Protein AF-A0A815RPQ2-F1 (afdb_monomer_lite)

Foldseek 3Di:
DDDPDDPPDDDDDDDVCPVVDPDDDDDLVPDDALPPQAQAEEEQEEQAQSSLVCLLRVLVGHVAYEYEYAFAAQEAELQDPPRDGPCVVCVDPVNVVCCVPPVPVSLVVVVVVSCVVDNCVVLVRDGPDTRPVDDYHYDDCSVVSSVVRSYHYDHPDD

Radius of gyration: 17.59 Å; chains: 1; bounding box: 47×34×42 Å

InterPro domains:
  IPR020946 Flavin monooxygenase-like [PF00743] (1-155)
  IPR036188 FAD/NAD(P)-binding domain superfamily [G3DSA:3.50.50.60] (1-127)
  IPR036188 FAD/NAD(P)-binding domain superfamily [SSF51905] (10-78)
  IPR050346 Flavin-containing monooxygenases-like [PTHR23023] (1-154)

Organism: NCBI:txid392033

Structure (mmCIF, N/CA/C/O backbone):
data_AF-A0A815RPQ2-F1
#
_entry.id   AF-A0A815RPQ2-F1
#
loop_
_atom_site.group_PDB
_atom_site.id
_atom_site.type_symbol
_atom_site.label_atom_id
_atom_site.label_alt_id
_atom_site.label_comp_id
_atom_site.label_asym_id
_atom_site.label_entity_id
_atom_site.label_seq_id
_atom_site.pdbx_PDB_ins_code
_atom_site.Cartn_x
_atom_site.Cartn_y
_atom_site.Cartn_z
_atom_site.occupancy
_atom_site.B_iso_or_equiv
_atom_site.auth_seq_id
_atom_site.auth_comp_id
_atom_site.auth_asym_id
_atom_site.auth_atom_id
_atom_site.pdbx_PDB_model_num
ATOM 1 N N . MET A 1 1 ? 30.583 -2.445 13.757 1.00 75.44 1 MET A N 1
ATOM 2 C CA . MET A 1 1 ? 29.544 -2.477 12.698 1.00 75.44 1 MET A CA 1
ATOM 3 C C . MET A 1 1 ? 28.183 -2.281 13.359 1.00 75.44 1 MET A C 1
ATOM 5 O O . MET A 1 1 ? 28.018 -2.776 14.465 1.00 75.44 1 MET A O 1
ATOM 9 N N . LEU A 1 2 ? 27.245 -1.556 12.736 1.00 89.12 2 LEU A N 1
ATOM 10 C CA . LEU A 1 2 ? 25.899 -1.303 13.277 1.00 89.12 2 LEU A CA 1
ATOM 11 C C . LEU A 1 2 ? 24.848 -1.966 12.369 1.00 89.12 2 LEU A C 1
ATOM 13 O O . LEU A 1 2 ? 24.862 -1.729 11.164 1.00 89.12 2 LEU A O 1
ATOM 17 N N . ALA A 1 3 ? 23.962 -2.791 12.934 1.00 94.88 3 ALA A N 1
ATOM 18 C CA . ALA A 1 3 ? 22.971 -3.588 12.196 1.00 94.88 3 ALA A CA 1
ATOM 19 C C . ALA A 1 3 ? 21.600 -3.624 12.910 1.00 94.88 3 ALA A C 1
ATOM 21 O O . ALA A 1 3 ? 20.966 -4.666 13.025 1.00 94.88 3 ALA A O 1
ATOM 22 N N . THR A 1 4 ? 21.146 -2.484 13.434 1.00 96.25 4 THR A N 1
ATOM 23 C CA . THR A 1 4 ? 19.958 -2.380 14.308 1.00 96.25 4 THR A CA 1
ATOM 24 C C . THR A 1 4 ? 18.614 -2.301 13.571 1.00 96.25 4 THR A C 1
ATOM 26 O O . THR A 1 4 ? 17.564 -2.374 14.207 1.00 96.25 4 THR A O 1
ATOM 29 N N . GLY A 1 5 ? 18.620 -2.161 12.240 1.00 94.50 5 GLY A N 1
ATOM 30 C CA . GLY A 1 5 ? 17.409 -1.977 11.432 1.00 94.50 5 GLY A CA 1
ATOM 31 C C . GLY A 1 5 ? 16.761 -0.590 11.594 1.00 94.50 5 GLY A C 1
ATOM 32 O O . GLY A 1 5 ? 17.049 0.150 12.530 1.00 94.50 5 GLY A O 1
ATOM 33 N N . HIS A 1 6 ? 15.882 -0.213 10.658 1.00 93.81 6 HIS A N 1
ATOM 34 C CA . HIS A 1 6 ? 15.266 1.128 10.606 1.00 93.81 6 HIS A CA 1
ATOM 35 C C . HIS A 1 6 ? 13.723 1.118 10.634 1.00 93.81 6 HIS A C 1
ATOM 37 O O . HIS A 1 6 ? 13.090 2.164 10.504 1.00 93.81 6 HIS A O 1
ATOM 43 N N . HIS A 1 7 ? 13.109 -0.053 10.836 1.00 93.12 7 HIS A N 1
ATOM 44 C CA . HIS A 1 7 ? 11.651 -0.239 10.923 1.00 93.12 7 HIS A CA 1
ATOM 45 C C . HIS A 1 7 ? 11.169 -0.664 12.322 1.00 93.12 7 HIS A C 1
ATOM 47 O O . HIS A 1 7 ? 10.022 -1.072 12.481 1.00 93.12 7 HIS A O 1
ATOM 53 N N . ALA A 1 8 ? 12.035 -0.578 13.338 1.00 91.25 8 ALA A N 1
ATOM 54 C CA . ALA A 1 8 ? 11.718 -1.006 14.701 1.00 91.25 8 ALA A CA 1
ATOM 55 C C . ALA A 1 8 ? 10.788 -0.032 15.445 1.00 91.25 8 ALA A C 1
ATOM 57 O O . ALA A 1 8 ? 9.917 -0.467 16.194 1.00 91.25 8 ALA A O 1
ATOM 58 N N . TYR A 1 9 ? 10.953 1.277 15.234 1.00 93.62 9 TYR A N 1
ATOM 59 C CA . TYR A 1 9 ? 10.209 2.302 15.967 1.00 93.62 9 TYR A CA 1
ATOM 60 C C . TYR A 1 9 ? 9.044 2.845 15.125 1.00 93.62 9 TYR A C 1
ATOM 62 O O . TYR A 1 9 ? 9.281 3.394 14.043 1.00 93.62 9 TYR A O 1
ATOM 70 N N . PRO A 1 10 ? 7.786 2.711 15.586 1.00 94.69 10 PRO A N 1
ATOM 71 C CA . PRO A 1 10 ? 6.626 3.183 14.844 1.00 94.69 10 PRO A CA 1
ATOM 72 C C . PRO A 1 10 ? 6.575 4.713 14.813 1.00 94.69 10 PRO A C 1
ATOM 74 O O . PRO A 1 10 ? 6.857 5.386 15.804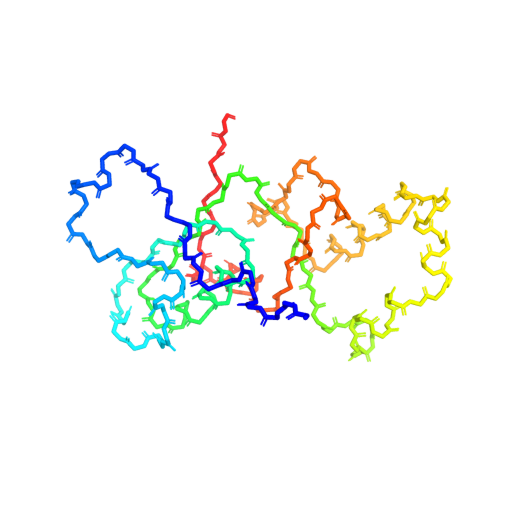 1.00 94.69 10 PRO A O 1
ATOM 77 N N . ARG A 1 11 ? 6.147 5.273 13.677 1.00 93.38 11 ARG A N 1
ATOM 78 C CA . ARG A 1 11 ? 5.930 6.716 13.529 1.00 93.38 11 ARG A CA 1
ATOM 79 C C . ARG A 1 11 ? 4.437 7.009 13.559 1.00 93.38 11 ARG A C 1
ATOM 81 O O . ARG A 1 11 ? 3.753 6.878 12.548 1.00 93.38 11 ARG A O 1
ATOM 88 N N . LEU A 1 12 ? 3.949 7.440 14.716 1.00 92.25 12 LEU A N 1
ATOM 89 C CA . LEU A 1 12 ? 2.543 7.779 14.911 1.00 92.25 12 LEU A CA 1
ATOM 90 C C . LEU A 1 12 ? 2.263 9.232 14.487 1.00 92.25 12 LEU A C 1
ATOM 92 O O . LEU A 1 12 ? 2.874 10.152 15.033 1.00 92.25 12 LEU A O 1
ATOM 96 N N . PRO A 1 13 ? 1.364 9.472 13.516 1.00 89.12 13 PRO A N 1
ATOM 97 C CA . PRO A 1 13 ? 0.900 10.818 13.198 1.00 89.12 13 PRO A CA 1
ATOM 98 C C . PRO A 1 13 ? -0.104 11.325 14.244 1.00 89.12 13 PRO A C 1
ATOM 100 O O . PRO A 1 13 ? -0.862 10.550 14.826 1.00 89.12 13 PRO A O 1
ATOM 103 N N . THR A 1 14 ? -0.158 12.642 14.431 1.00 89.88 14 THR A N 1
ATOM 104 C CA . THR A 1 14 ? -1.209 13.309 15.205 1.00 89.88 14 THR A CA 1
ATOM 105 C C . THR A 1 14 ? -2.283 13.851 14.262 1.00 89.88 14 THR A C 1
ATOM 107 O O . THR A 1 14 ? -1.978 14.450 13.230 1.00 89.88 14 THR A O 1
ATOM 110 N N . PHE A 1 15 ? -3.554 13.641 14.613 1.00 90.19 15 PHE A N 1
ATOM 111 C CA . PHE A 1 15 ? -4.697 14.212 13.896 1.00 90.19 15 PHE A CA 1
ATOM 112 C C . PHE A 1 15 ? -5.578 14.998 14.869 1.00 90.19 15 PHE A C 1
ATOM 114 O O . PHE A 1 15 ? -5.800 14.524 15.988 1.00 90.19 15 PHE A O 1
ATOM 121 N N . PRO A 1 16 ? -6.114 16.163 14.467 1.00 94.06 16 PRO A N 1
ATOM 122 C CA . PRO A 1 16 ? -7.104 16.872 15.270 1.00 94.06 16 PRO A CA 1
ATOM 123 C C . PRO A 1 16 ? -8.298 15.963 15.602 1.00 94.06 16 PRO A C 1
ATOM 125 O O . PRO A 1 16 ? -8.899 15.378 14.703 1.00 94.06 16 PRO A O 1
ATOM 128 N N . GLY A 1 17 ? -8.630 15.830 16.889 1.00 93.69 17 GLY A N 1
ATOM 129 C CA . GLY A 1 17 ? -9.748 15.007 17.362 1.00 93.69 17 GLY A CA 1
ATOM 130 C C . GLY A 1 17 ? -9.468 13.502 17.474 1.00 93.69 17 GLY A C 1
ATOM 131 O O . GLY A 1 17 ? -10.384 12.750 17.808 1.00 93.69 17 GLY A O 1
ATOM 132 N N . LEU A 1 18 ? -8.234 13.038 17.232 1.00 92.56 18 LEU A N 1
ATOM 133 C CA . LEU A 1 18 ? -7.858 11.622 17.397 1.00 92.56 18 LEU A CA 1
ATOM 134 C C . LEU A 1 18 ? -7.997 11.130 18.850 1.00 92.56 18 LEU A C 1
ATOM 136 O O . LEU A 1 18 ? -8.246 9.949 19.101 1.00 92.56 18 LEU A O 1
ATOM 140 N N . ASP A 1 19 ? -7.840 12.038 19.808 1.00 92.81 19 ASP A N 1
ATOM 141 C CA . ASP A 1 19 ? -8.079 11.838 21.237 1.00 92.81 19 ASP A CA 1
ATOM 142 C C . ASP A 1 19 ? -9.551 11.512 21.534 1.00 92.81 19 ASP A C 1
ATOM 144 O O . ASP A 1 19 ? -9.836 10.650 22.361 1.00 92.81 19 ASP A O 1
ATOM 148 N N . LYS A 1 20 ? -10.482 12.121 20.789 1.00 96.25 20 LYS A N 1
ATOM 149 C CA . LYS A 1 20 ? -11.933 11.923 20.936 1.00 96.25 20 LYS A CA 1
ATOM 150 C C . LYS A 1 20 ? -12.443 10.655 20.252 1.00 96.25 20 LYS A C 1
ATOM 152 O O . LYS A 1 20 ? -13.586 10.251 20.478 1.00 96.25 20 LYS A O 1
ATOM 157 N N . PHE A 1 21 ? -11.632 10.031 19.395 1.00 96.00 21 PHE A N 1
ATOM 158 C CA . PHE A 1 21 ? -12.001 8.790 18.725 1.00 96.00 21 PHE A CA 1
ATOM 159 C C . PHE A 1 21 ? -12.077 7.642 19.736 1.00 96.00 21 PHE A C 1
ATOM 161 O O . PHE A 1 21 ? -11.071 7.271 20.343 1.00 96.00 21 PHE A O 1
ATOM 168 N N . LYS A 1 22 ? -13.285 7.085 19.890 1.00 96.62 22 LYS A N 1
ATOM 169 C CA . LYS A 1 22 ? -13.603 6.007 20.841 1.00 96.62 22 LYS A CA 1
ATOM 170 C C . LYS A 1 22 ? -13.291 4.601 20.320 1.00 96.62 22 LYS A C 1
ATOM 172 O O . LYS A 1 22 ? -13.379 3.648 21.083 1.00 96.62 22 LYS A O 1
ATOM 177 N N . GLY A 1 23 ? -12.997 4.461 19.027 1.00 95.38 23 GLY A N 1
ATOM 178 C CA . GLY A 1 23 ? -12.622 3.178 18.442 1.00 95.38 23 GLY A CA 1
ATOM 179 C C . GLY A 1 23 ? -11.171 2.804 18.743 1.00 95.38 23 GLY A C 1
ATOM 180 O O . GLY A 1 23 ? -10.377 3.610 19.234 1.00 95.38 23 GLY A O 1
ATOM 181 N N . GLU A 1 24 ? -10.826 1.569 18.404 1.00 95.00 24 GLU A N 1
ATOM 182 C CA . GLU A 1 24 ? -9.474 1.044 18.551 1.00 95.00 24 GLU A CA 1
ATOM 183 C C . GLU A 1 24 ? -8.492 1.738 17.593 1.00 95.00 24 GLU A C 1
ATOM 185 O O . GLU A 1 24 ? -8.819 2.030 16.440 1.00 95.00 24 GLU A O 1
ATOM 190 N N . LYS A 1 25 ? -7.282 2.025 18.083 1.00 95.00 25 LYS A N 1
ATOM 191 C CA . LYS A 1 25 ? -6.219 2.721 17.347 1.00 95.00 25 LYS A CA 1
ATOM 192 C C . LYS A 1 25 ? -4.955 1.877 17.393 1.00 95.00 25 LYS A C 1
ATOM 194 O O . LYS A 1 25 ? -4.458 1.587 18.477 1.00 95.00 25 LYS A O 1
ATOM 199 N N . LEU A 1 26 ? -4.426 1.525 16.226 1.00 95.38 26 LEU A N 1
ATOM 200 C CA . LEU A 1 26 ? -3.257 0.659 16.088 1.00 95.38 26 LEU A CA 1
ATOM 201 C C . LEU A 1 26 ? -2.326 1.205 15.002 1.00 95.38 26 LEU A C 1
ATOM 203 O O . LEU A 1 26 ? -2.783 1.675 13.959 1.00 95.38 26 LEU A O 1
ATOM 207 N N . HIS A 1 27 ? -1.016 1.116 15.224 1.00 96.69 27 HIS A N 1
ATOM 208 C CA . HIS A 1 27 ? -0.033 1.239 14.148 1.00 96.69 27 HIS A CA 1
ATOM 209 C C . HIS A 1 27 ? 0.097 -0.097 13.403 1.00 96.69 27 HIS A C 1
ATOM 211 O O . HIS A 1 27 ? -0.070 -1.156 14.005 1.00 96.69 27 HIS A O 1
ATOM 217 N N . SER A 1 28 ? 0.503 -0.076 12.129 1.00 96.75 28 SER A N 1
ATOM 218 C CA . SER A 1 28 ? 0.743 -1.302 11.342 1.00 96.75 28 SER A CA 1
ATOM 219 C C . SER A 1 28 ? 1.726 -2.272 12.010 1.00 96.75 28 SER A C 1
ATOM 221 O O . SER A 1 28 ? 1.606 -3.478 11.871 1.00 96.75 28 SER A O 1
ATOM 223 N N . TRP A 1 29 ? 2.672 -1.751 12.793 1.00 95.25 29 TRP A N 1
ATOM 224 C CA . TRP A 1 29 ? 3.616 -2.546 13.593 1.00 95.25 29 TRP A CA 1
ATOM 225 C C . TRP A 1 29 ? 2.927 -3.459 14.631 1.00 95.25 29 TRP A C 1
ATOM 227 O O . TRP A 1 29 ? 3.431 -4.544 14.935 1.00 95.25 29 TRP A O 1
ATOM 237 N N . GLN A 1 30 ? 1.773 -3.033 15.154 1.00 96.31 30 GLN A N 1
ATOM 238 C CA . GLN A 1 30 ? 0.972 -3.782 16.129 1.00 96.31 30 GLN A CA 1
ATOM 239 C C . GLN A 1 30 ? 0.024 -4.783 15.463 1.00 96.31 30 GLN A C 1
ATOM 241 O O . GLN A 1 30 ? -0.400 -5.730 16.115 1.00 96.31 30 GLN A O 1
ATOM 246 N N . TYR A 1 31 ? -0.294 -4.598 14.180 1.00 97.00 31 TYR A N 1
ATOM 247 C CA . TYR A 1 31 ? -1.113 -5.537 13.425 1.00 97.00 31 TYR A CA 1
ATOM 248 C C . TYR A 1 31 ? -0.374 -6.871 13.254 1.00 97.00 31 TYR A C 1
ATOM 250 O O . TYR A 1 31 ? 0.819 -6.893 12.936 1.00 97.00 31 TYR A O 1
ATOM 258 N N . LYS A 1 32 ? -1.075 -7.984 13.498 1.00 96.38 32 LYS A N 1
ATOM 259 C CA . LYS A 1 32 ? -0.521 -9.348 13.405 1.00 96.38 32 LYS A CA 1
ATOM 260 C C . LYS A 1 32 ? -1.396 -10.295 12.603 1.00 96.38 32 LYS A C 1
ATOM 262 O O . LYS A 1 32 ? -0.869 -11.170 11.931 1.00 96.38 32 LYS A O 1
ATOM 267 N N . THR A 1 33 ? -2.709 -10.151 12.718 1.00 96.50 33 THR A N 1
ATOM 268 C CA . THR A 1 33 ? -3.679 -11.042 12.094 1.00 96.50 33 THR A CA 1
ATOM 269 C C . THR A 1 33 ? -4.981 -10.283 11.845 1.00 96.50 33 THR A C 1
ATOM 271 O O . THR A 1 33 ? -5.268 -9.338 12.587 1.00 96.50 33 THR A O 1
ATOM 274 N N . PRO A 1 34 ? -5.773 -10.688 10.839 1.00 96.44 34 PRO A N 1
ATOM 275 C CA . PRO A 1 34 ? -7.081 -10.099 10.588 1.00 96.44 34 PRO A CA 1
ATOM 276 C C . PRO A 1 34 ? -8.112 -10.455 11.671 1.00 96.44 34 PRO A C 1
ATOM 278 O O . PRO A 1 34 ? -9.117 -9.764 11.799 1.00 96.44 34 PRO A O 1
ATOM 281 N N . HIS A 1 35 ? -7.875 -11.489 12.483 1.00 95.75 35 HIS A N 1
ATOM 282 C CA . HIS A 1 35 ? -8.816 -11.886 13.533 1.00 95.75 35 HIS A CA 1
ATOM 283 C C . HIS A 1 35 ? -9.095 -10.740 14.514 1.00 95.75 35 HIS A C 1
ATOM 285 O O . HIS A 1 35 ? -8.179 -10.058 14.978 1.00 95.75 35 HIS A O 1
ATOM 291 N N . GLY A 1 36 ? -10.370 -10.544 14.842 1.00 95.25 36 GLY A N 1
ATOM 292 C CA . GLY A 1 36 ? -10.852 -9.443 15.674 1.00 95.25 36 GLY A CA 1
ATOM 293 C C . GLY A 1 36 ? -11.289 -8.208 14.883 1.00 95.25 36 GLY A C 1
ATOM 294 O O . GLY A 1 36 ? -11.729 -7.230 15.495 1.00 95.25 36 GLY A O 1
ATOM 295 N N . PHE A 1 37 ? -11.191 -8.218 13.551 1.00 97.50 37 PHE A N 1
ATOM 296 C CA . PHE A 1 37 ? -11.706 -7.161 12.673 1.00 97.50 37 PHE A CA 1
ATOM 297 C C . PHE A 1 37 ? -12.987 -7.548 11.920 1.00 97.50 37 PHE A C 1
ATOM 299 O O . PHE A 1 37 ? -13.478 -6.753 11.113 1.00 97.50 37 PHE A O 1
ATOM 306 N N . GLU A 1 38 ? -13.552 -8.722 12.199 1.00 98.00 38 GLU A N 1
ATOM 307 C CA . GLU A 1 38 ? -14.787 -9.216 11.594 1.00 98.00 38 GLU A CA 1
ATOM 308 C C . GLU A 1 38 ? -15.928 -8.217 11.811 1.00 98.00 38 GLU A C 1
ATOM 310 O O . GLU A 1 38 ? -16.085 -7.646 12.893 1.00 98.00 38 GLU A O 1
ATOM 315 N N . ASP A 1 39 ? -16.689 -7.946 10.751 1.00 95.56 39 ASP A N 1
ATOM 316 C CA . ASP A 1 39 ? -17.829 -7.020 10.752 1.00 95.56 39 ASP A CA 1
ATOM 317 C C . ASP A 1 39 ? -17.533 -5.573 11.213 1.00 95.56 39 ASP A C 1
ATOM 319 O O . ASP A 1 39 ? -18.439 -4.734 11.327 1.00 95.56 39 ASP A O 1
ATOM 323 N N . LYS A 1 40 ? -16.257 -5.212 11.408 1.00 97.88 40 LYS A N 1
ATOM 324 C CA . LYS A 1 40 ? -15.842 -3.851 11.764 1.00 97.88 40 LYS A CA 1
ATOM 325 C C . LYS A 1 40 ? -15.700 -2.969 10.525 1.00 97.88 40 LYS A C 1
ATOM 327 O O . LYS A 1 40 ? -15.403 -3.422 9.422 1.00 97.88 40 LYS A O 1
ATOM 332 N N . LYS A 1 41 ? -15.883 -1.661 10.717 1.00 98.31 41 LYS A N 1
ATOM 333 C CA . LYS A 1 41 ? -15.481 -0.645 9.734 1.00 98.31 41 LYS A CA 1
ATOM 334 C C . LYS A 1 41 ? -14.070 -0.185 10.071 1.00 98.31 41 LYS A C 1
ATOM 336 O O . LYS A 1 41 ? -13.859 0.375 11.146 1.00 98.31 41 LYS A O 1
ATOM 341 N N . VAL A 1 42 ? -13.127 -0.401 9.162 1.00 98.31 42 VAL A N 1
ATOM 342 C CA . VAL A 1 42 ? -11.705 -0.120 9.389 1.00 98.31 42 VAL A CA 1
ATOM 343 C C . VAL A 1 42 ? -11.250 1.040 8.512 1.00 98.31 42 VAL A C 1
ATOM 345 O O . VAL A 1 42 ? -11.539 1.076 7.318 1.00 98.31 42 VAL A O 1
ATOM 348 N N . LEU A 1 43 ? -10.520 1.987 9.102 1.00 97.75 43 LEU A N 1
ATOM 349 C CA . LEU A 1 43 ? -9.841 3.065 8.387 1.00 97.75 43 LEU A CA 1
ATOM 350 C C . LEU A 1 43 ? -8.328 2.866 8.483 1.00 97.75 43 LEU A C 1
ATOM 352 O O . LEU A 1 43 ? -7.751 2.966 9.562 1.00 97.75 43 LEU A O 1
ATOM 356 N N . ILE A 1 44 ? -7.688 2.643 7.341 1.00 97.56 44 ILE A N 1
ATOM 357 C CA . ILE A 1 44 ? -6.236 2.554 7.205 1.00 97.56 44 ILE A CA 1
ATOM 358 C C . ILE A 1 44 ? -5.713 3.909 6.738 1.00 97.56 44 ILE A C 1
ATOM 360 O O . ILE A 1 44 ? -6.245 4.512 5.805 1.00 97.56 44 ILE A O 1
ATOM 364 N N . ILE A 1 45 ? -4.661 4.399 7.388 1.00 96.06 45 ILE A N 1
ATOM 365 C CA . ILE A 1 45 ? -4.053 5.692 7.076 1.00 96.06 45 ILE A CA 1
ATOM 366 C C . ILE A 1 45 ? -2.724 5.470 6.353 1.00 96.06 45 ILE A C 1
ATOM 368 O O . ILE A 1 45 ? -1.796 4.880 6.900 1.00 96.06 45 ILE A O 1
ATOM 372 N N . GLY A 1 46 ? -2.619 6.002 5.136 1.00 94.25 46 GLY A N 1
ATOM 373 C CA . GLY A 1 46 ? -1.467 5.842 4.252 1.00 94.25 46 GLY A CA 1
ATOM 374 C C . GLY A 1 46 ? -1.686 4.783 3.169 1.00 94.25 46 GLY A C 1
ATOM 375 O O . GLY A 1 46 ? -2.638 4.014 3.207 1.00 94.25 46 GLY A O 1
ATOM 376 N N . ILE A 1 47 ? -0.783 4.763 2.182 1.00 94.38 47 ILE A N 1
ATOM 377 C CA . ILE A 1 47 ? -0.793 3.803 1.063 1.00 94.38 47 ILE A CA 1
ATOM 378 C C . ILE A 1 47 ? 0.623 3.267 0.774 1.00 94.38 47 ILE A C 1
ATOM 380 O O . ILE A 1 47 ? 1.143 3.317 -0.337 1.00 94.38 47 ILE A O 1
ATOM 384 N N . GLY A 1 48 ? 1.304 2.824 1.833 1.00 93.75 48 GLY A N 1
ATOM 385 C CA . GLY A 1 48 ? 2.544 2.046 1.715 1.00 93.75 48 GLY A CA 1
ATOM 386 C C . GLY A 1 48 ? 2.262 0.545 1.624 1.00 93.75 48 GLY A C 1
ATOM 387 O O . GLY A 1 48 ? 1.113 0.132 1.765 1.00 93.75 48 GLY A O 1
ATOM 388 N N . SER A 1 49 ? 3.311 -0.273 1.476 1.00 95.25 49 SER A N 1
ATOM 389 C CA . SER A 1 49 ? 3.190 -1.739 1.374 1.00 95.25 49 SER A CA 1
ATOM 390 C C . SER A 1 49 ? 2.357 -2.347 2.502 1.00 95.25 49 SER A C 1
ATOM 392 O O . SER A 1 49 ? 1.355 -2.994 2.229 1.00 95.25 49 SER A O 1
ATOM 394 N N . SER A 1 50 ? 2.654 -2.008 3.763 1.00 96.62 50 SER A N 1
ATOM 395 C CA . SER A 1 50 ? 1.872 -2.498 4.907 1.00 96.62 50 SER A CA 1
ATOM 396 C C . SER A 1 50 ? 0.398 -2.089 4.854 1.00 96.62 50 SER A C 1
ATOM 398 O O . SER A 1 50 ? -0.467 -2.867 5.230 1.00 96.62 50 SER A O 1
ATOM 400 N N . ALA A 1 51 ? 0.097 -0.865 4.409 1.00 96.62 51 ALA A N 1
ATOM 401 C CA . ALA A 1 51 ? -1.280 -0.384 4.329 1.00 96.62 51 ALA A CA 1
ATOM 402 C C . ALA A 1 51 ? -2.069 -1.124 3.243 1.00 96.62 51 ALA A C 1
ATOM 404 O O . ALA A 1 51 ? -3.223 -1.471 3.468 1.00 96.62 51 ALA A O 1
ATOM 405 N N . GLY A 1 52 ? -1.440 -1.379 2.093 1.00 96.88 52 GLY A N 1
ATOM 406 C CA . GLY A 1 52 ? -2.024 -2.171 1.016 1.00 96.88 52 GLY A CA 1
ATOM 407 C C . GLY A 1 52 ? -2.302 -3.609 1.427 1.00 96.88 52 GLY A C 1
ATOM 408 O O . GLY A 1 52 ? -3.412 -4.088 1.223 1.00 96.88 52 GLY A O 1
ATOM 409 N N . ASP A 1 53 ? -1.325 -4.263 2.055 1.00 97.69 53 ASP A N 1
ATOM 410 C CA . ASP A 1 53 ? -1.456 -5.657 2.484 1.00 97.69 53 ASP A CA 1
ATOM 411 C C . ASP A 1 53 ? -2.551 -5.806 3.549 1.00 97.69 53 ASP A C 1
ATOM 413 O O . ASP A 1 53 ? -3.447 -6.630 3.385 1.00 97.69 53 ASP A O 1
ATOM 417 N N . MET A 1 54 ? -2.576 -4.928 4.563 1.00 98.06 54 MET A N 1
ATOM 418 C CA . MET A 1 54 ? -3.672 -4.890 5.542 1.00 98.06 54 MET A CA 1
ATOM 419 C C . MET A 1 54 ? -5.023 -4.598 4.881 1.00 98.06 54 MET A C 1
ATOM 421 O O . MET A 1 54 ? -6.031 -5.164 5.284 1.00 98.06 54 MET A O 1
ATOM 425 N N . ALA A 1 55 ? -5.075 -3.712 3.880 1.00 98.06 55 ALA A N 1
ATOM 426 C CA . ALA A 1 55 ? -6.331 -3.378 3.213 1.00 98.06 55 ALA A CA 1
ATOM 427 C C . ALA A 1 55 ? -6.902 -4.567 2.439 1.00 98.06 55 ALA A C 1
ATOM 429 O O . ALA A 1 55 ? -8.104 -4.815 2.499 1.00 98.06 55 ALA A O 1
ATOM 430 N N . VAL A 1 56 ? -6.039 -5.296 1.729 1.00 98.00 56 VAL A N 1
ATOM 431 C CA . VAL A 1 56 ? -6.419 -6.517 1.018 1.00 98.00 56 VAL A CA 1
ATOM 432 C C . VAL A 1 56 ? -6.886 -7.572 2.011 1.00 98.00 56 VAL A C 1
ATOM 434 O O . VAL A 1 56 ? -7.992 -8.079 1.854 1.00 98.00 56 VAL A O 1
ATOM 437 N N . GLU A 1 57 ? -6.083 -7.855 3.038 1.00 97.88 57 GLU A N 1
ATOM 438 C CA . GLU A 1 57 ? -6.356 -8.907 4.020 1.00 97.88 57 GLU A CA 1
ATOM 439 C C . GLU A 1 57 ? -7.647 -8.635 4.804 1.00 97.88 57 GLU A C 1
ATOM 441 O O . GLU A 1 57 ? -8.545 -9.475 4.845 1.00 97.88 57 GLU A O 1
ATOM 446 N N . LEU A 1 58 ? -7.805 -7.424 5.342 1.00 98.12 58 LEU A N 1
ATOM 447 C CA . LEU A 1 58 ? -9.018 -7.028 6.060 1.00 98.12 58 LEU A CA 1
ATOM 448 C C . LEU A 1 58 ? -10.233 -6.918 5.140 1.00 98.12 58 LEU A C 1
ATOM 450 O O . LEU A 1 58 ? -11.355 -7.117 5.599 1.00 98.12 58 LEU A O 1
ATOM 454 N N . GLY A 1 59 ? -10.038 -6.654 3.846 1.00 97.38 59 GLY A N 1
ATOM 455 C CA . GLY A 1 59 ? -11.118 -6.625 2.861 1.00 97.38 59 GLY A CA 1
ATOM 456 C C . GLY A 1 59 ? -11.870 -7.955 2.733 1.00 97.38 59 GLY A C 1
ATOM 457 O O . GLY A 1 59 ? -12.969 -7.968 2.190 1.00 97.38 59 GLY A O 1
ATOM 458 N N . HIS A 1 60 ? -11.313 -9.063 3.230 1.00 96.06 60 HIS A N 1
ATOM 459 C CA . HIS A 1 60 ? -11.983 -10.364 3.247 1.00 96.06 60 HIS A CA 1
ATOM 460 C C . HIS A 1 60 ? -12.977 -10.558 4.394 1.00 96.06 60 HIS A C 1
ATOM 462 O O . HIS A 1 60 ? -13.884 -11.374 4.260 1.00 96.06 60 HIS A O 1
ATOM 468 N N . ILE A 1 61 ? -12.779 -9.870 5.519 1.00 97.25 61 ILE A N 1
ATOM 469 C CA . ILE A 1 61 ? -13.460 -10.190 6.785 1.00 97.25 61 ILE A CA 1
ATOM 470 C C . ILE A 1 61 ? -14.136 -8.981 7.442 1.00 97.25 61 ILE A C 1
ATOM 472 O O . ILE A 1 61 ? -15.107 -9.131 8.181 1.00 97.25 61 ILE A O 1
ATOM 476 N N . ALA A 1 62 ? -13.635 -7.773 7.191 1.00 98.00 62 ALA A N 1
ATOM 477 C CA . ALA A 1 62 ? -14.192 -6.554 7.744 1.00 98.00 62 ALA A CA 1
ATOM 478 C C . ALA A 1 62 ? -15.464 -6.173 6.984 1.00 98.00 62 ALA A C 1
ATOM 480 O O . ALA A 1 62 ? -15.577 -6.375 5.775 1.00 98.00 62 ALA A O 1
ATOM 481 N N . LYS A 1 63 ? -16.399 -5.512 7.671 1.00 98.12 63 LYS A N 1
ATOM 482 C CA . LYS A 1 63 ? -17.623 -4.993 7.044 1.00 98.12 63 LYS A CA 1
ATOM 483 C C . LYS A 1 63 ? -17.324 -3.985 5.941 1.00 98.12 63 LYS A C 1
ATOM 485 O O . LYS A 1 63 ? -18.066 -3.893 4.970 1.00 98.12 63 LYS A O 1
ATOM 490 N N . GLN A 1 64 ? -16.291 -3.169 6.138 1.00 98.44 64 GLN A N 1
ATOM 491 C CA . GLN A 1 64 ? -15.796 -2.246 5.124 1.00 98.44 64 GLN A CA 1
ATOM 492 C C . GLN A 1 64 ? -14.391 -1.773 5.481 1.00 98.44 64 GLN A C 1
ATOM 494 O O . GLN A 1 64 ? -14.156 -1.330 6.611 1.00 98.44 64 GLN A O 1
ATOM 499 N N . VAL A 1 65 ? -13.498 -1.754 4.493 1.00 98.62 65 VAL A N 1
ATOM 500 C CA . VAL A 1 65 ? -12.179 -1.130 4.617 1.00 98.62 65 VAL A CA 1
ATOM 501 C C . VAL A 1 65 ? -12.141 0.183 3.842 1.00 98.62 65 VAL A C 1
ATOM 503 O O . VAL A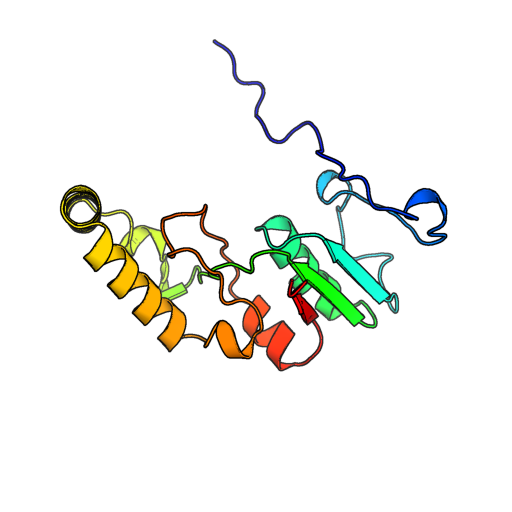 1 65 ? -12.507 0.248 2.668 1.00 98.62 65 VAL A O 1
ATOM 506 N N . TYR A 1 66 ? -11.664 1.235 4.500 1.00 98.31 66 TYR A N 1
ATOM 507 C CA . TYR A 1 66 ? -11.343 2.520 3.891 1.00 98.31 66 TYR A CA 1
ATOM 508 C C . TYR A 1 66 ? -9.838 2.749 3.951 1.00 98.31 66 TYR A C 1
ATOM 510 O O . TYR A 1 66 ? -9.226 2.554 4.999 1.00 98.31 66 TYR A O 1
ATOM 518 N N . VAL A 1 67 ? -9.246 3.230 2.861 1.00 97.81 67 VAL A N 1
ATOM 519 C CA . VAL A 1 67 ? -7.827 3.602 2.828 1.00 97.81 67 VAL A CA 1
ATOM 520 C C . VAL A 1 67 ? -7.706 5.088 2.542 1.00 97.81 67 VAL A C 1
ATOM 522 O O . VAL A 1 67 ? -8.055 5.557 1.460 1.00 97.81 67 VAL A O 1
ATOM 525 N N . SER A 1 68 ? -7.212 5.839 3.520 1.00 96.00 68 SER A N 1
ATOM 526 C CA . SER A 1 68 ? -6.976 7.273 3.397 1.00 96.00 68 SER A CA 1
ATOM 527 C C . SER A 1 68 ? -5.576 7.540 2.865 1.00 96.00 68 SER A C 1
ATOM 529 O O . SER A 1 68 ? -4.579 7.138 3.467 1.00 96.00 68 SER A O 1
ATOM 531 N N . THR A 1 69 ? -5.480 8.258 1.747 1.00 94.69 69 THR A N 1
ATOM 532 C CA . THR A 1 69 ? -4.197 8.672 1.173 1.00 94.69 69 THR A CA 1
ATOM 533 C C . THR A 1 69 ? -4.183 10.156 0.842 1.00 94.69 69 THR A C 1
ATOM 535 O O . THR A 1 69 ? -5.159 10.726 0.359 1.00 94.69 69 THR A O 1
ATOM 538 N N . ARG A 1 70 ? -3.040 10.798 1.100 1.00 92.06 70 ARG A N 1
ATOM 539 C CA . ARG A 1 70 ? -2.821 12.219 0.797 1.00 92.06 70 ARG A CA 1
ATOM 540 C C . ARG A 1 70 ? -2.271 12.453 -0.607 1.00 92.06 70 ARG A C 1
ATOM 542 O O . ARG A 1 70 ? -2.472 13.524 -1.160 1.00 92.06 70 ARG A O 1
ATOM 549 N N . ARG A 1 71 ? -1.491 11.509 -1.135 1.00 90.56 71 ARG A N 1
ATOM 550 C CA . ARG A 1 71 ? -0.744 11.690 -2.392 1.00 90.56 71 ARG A CA 1
ATOM 551 C C . ARG A 1 71 ? -1.119 10.693 -3.479 1.00 90.56 71 ARG A C 1
ATOM 553 O O . ARG A 1 71 ? -0.720 10.925 -4.608 1.00 90.56 71 ARG A O 1
ATOM 560 N N . GLY A 1 72 ? -1.832 9.613 -3.154 1.00 93.06 72 GLY A N 1
ATOM 561 C CA . GLY A 1 72 ? -1.902 8.452 -4.041 1.00 93.06 72 GLY A CA 1
ATOM 562 C C . GLY A 1 72 ? -0.563 7.706 -4.103 1.00 93.06 72 GLY A C 1
ATOM 563 O O . GLY A 1 72 ? 0.367 8.018 -3.355 1.00 93.06 72 GLY A O 1
ATOM 564 N N . THR A 1 73 ? -0.482 6.692 -4.958 1.00 94.81 73 THR A N 1
ATOM 565 C CA . THR A 1 73 ? 0.751 5.959 -5.259 1.00 94.81 73 THR A CA 1
ATOM 566 C C . THR A 1 73 ? 0.596 5.155 -6.549 1.00 94.81 73 THR A C 1
ATOM 568 O O . THR A 1 73 ? -0.506 4.766 -6.935 1.00 94.81 73 THR A O 1
ATOM 571 N N . TRP A 1 74 ? 1.720 4.844 -7.185 1.00 95.19 74 TRP A N 1
ATOM 572 C CA . TRP A 1 74 ? 1.771 3.861 -8.258 1.00 95.19 74 TRP A CA 1
ATOM 573 C C . TRP A 1 74 ? 1.779 2.454 -7.648 1.00 95.19 74 TRP A C 1
ATOM 575 O O . TRP A 1 74 ? 2.741 2.098 -6.965 1.00 95.19 74 TRP A O 1
ATOM 585 N N . VAL A 1 75 ? 0.723 1.663 -7.875 1.00 95.31 75 VAL A N 1
ATOM 586 C CA . VAL A 1 75 ? 0.724 0.230 -7.515 1.00 95.31 75 VAL A CA 1
ATOM 587 C C . VAL A 1 75 ? 1.425 -0.562 -8.609 1.00 95.31 75 VAL A C 1
ATOM 589 O O . VAL A 1 75 ? 1.167 -0.357 -9.794 1.00 95.31 75 VAL A O 1
ATOM 592 N N . TYR A 1 76 ? 2.320 -1.445 -8.199 1.00 94.31 76 TYR A N 1
ATOM 593 C CA . TYR A 1 76 ? 3.058 -2.372 -9.040 1.00 94.31 76 TYR A CA 1
ATOM 594 C C . TYR A 1 76 ? 2.585 -3.799 -8.753 1.00 94.31 76 TYR A C 1
ATOM 596 O O . TYR A 1 76 ? 2.207 -4.119 -7.629 1.00 94.31 76 TYR A O 1
ATOM 604 N N . ASN A 1 77 ? 2.682 -4.671 -9.750 1.00 93.94 77 ASN A N 1
ATOM 605 C CA . ASN A 1 77 ? 2.429 -6.103 -9.602 1.00 93.94 77 ASN A CA 1
ATOM 606 C C . ASN A 1 77 ? 3.752 -6.866 -9.521 1.00 93.94 77 ASN A C 1
ATOM 608 O O . ASN A 1 77 ? 4.706 -6.498 -10.213 1.00 93.94 77 ASN A O 1
ATOM 612 N N . ARG A 1 78 ? 3.790 -7.945 -8.736 1.00 94.88 78 ARG A N 1
ATOM 613 C CA . ARG A 1 78 ? 4.904 -8.905 -8.717 1.00 94.88 78 ARG A CA 1
ATOM 614 C C . ARG A 1 78 ? 4.951 -9.699 -10.016 1.00 94.88 78 ARG A C 1
ATOM 616 O O . ARG A 1 78 ? 6.035 -9.952 -10.535 1.00 94.88 78 ARG A O 1
ATOM 623 N N . VAL A 1 79 ? 3.780 -10.044 -10.554 1.00 92.75 79 VAL A N 1
ATOM 624 C CA . VAL A 1 79 ? 3.653 -10.800 -11.803 1.00 92.75 79 VAL A CA 1
ATOM 625 C C . VAL A 1 79 ? 3.839 -9.864 -13.001 1.00 92.75 79 VAL A C 1
ATOM 627 O O . VAL A 1 79 ? 3.008 -8.997 -13.301 1.00 92.75 79 VAL A O 1
ATOM 630 N N . GLY A 1 80 ? 4.975 -10.014 -13.672 1.00 89.69 80 GLY A N 1
ATOM 631 C CA . GLY A 1 80 ? 5.354 -9.307 -14.887 1.00 89.69 80 GLY A CA 1
ATOM 632 C C . GLY A 1 80 ? 4.800 -9.949 -16.166 1.00 89.69 80 GLY A C 1
ATOM 633 O O . GLY A 1 80 ? 3.933 -10.826 -16.117 1.00 89.69 80 GLY A O 1
ATOM 634 N N . PRO A 1 81 ? 5.273 -9.492 -17.339 1.00 87.44 81 PRO A N 1
ATOM 635 C CA . PRO A 1 81 ? 4.929 -10.097 -18.623 1.00 87.44 81 PRO A CA 1
ATOM 636 C C . PRO A 1 81 ? 5.247 -11.597 -18.636 1.00 87.44 81 PRO A C 1
ATOM 638 O O . PRO A 1 81 ? 6.265 -12.021 -18.092 1.00 87.44 81 PRO A O 1
ATOM 641 N N . ASN A 1 82 ? 4.380 -12.396 -19.259 1.00 90.19 82 ASN A N 1
ATOM 642 C CA . ASN A 1 82 ? 4.519 -13.854 -19.369 1.00 90.19 82 ASN A CA 1
ATOM 643 C C . ASN A 1 82 ? 4.675 -14.586 -18.017 1.00 90.19 82 ASN A C 1
ATOM 645 O O . ASN A 1 82 ? 5.240 -15.673 -17.974 1.00 90.19 82 ASN A O 1
ATOM 649 N N . GLY A 1 83 ? 4.218 -13.988 -16.910 1.00 90.88 83 GLY A N 1
ATOM 650 C CA . GLY A 1 83 ? 4.297 -14.586 -15.574 1.00 90.88 83 GLY A CA 1
ATOM 651 C C . GLY A 1 83 ? 5.649 -14.433 -14.869 1.00 90.88 83 GLY A C 1
ATOM 652 O O . GLY A 1 83 ? 5.800 -14.918 -13.751 1.00 90.88 83 GLY A O 1
ATOM 653 N N . TRP A 1 84 ? 6.623 -13.753 -15.479 1.00 92.75 84 TRP A N 1
ATOM 654 C CA . TRP A 1 84 ? 7.952 -13.591 -14.885 1.00 92.75 84 TRP A CA 1
ATOM 655 C C . TRP A 1 84 ? 7.922 -12.666 -13.664 1.00 92.75 84 TRP A C 1
ATOM 657 O O . TRP A 1 84 ? 7.177 -11.681 -13.673 1.00 92.75 84 TRP A O 1
ATOM 667 N N . PRO A 1 85 ? 8.767 -12.905 -12.647 1.00 94.25 85 PRO A N 1
ATOM 668 C CA . PRO A 1 85 ? 8.970 -11.951 -11.565 1.00 94.25 85 PRO A CA 1
ATOM 669 C C . PRO A 1 85 ? 9.385 -10.573 -12.100 1.00 94.25 85 PRO A C 1
ATOM 671 O O . PRO A 1 85 ? 10.276 -10.443 -12.945 1.00 94.25 85 PRO A O 1
ATOM 674 N N . VAL A 1 86 ? 8.697 -9.525 -11.638 1.00 91.25 86 VAL A N 1
ATOM 675 C CA . VAL A 1 86 ? 8.879 -8.158 -12.150 1.00 91.25 86 VAL A CA 1
ATOM 676 C C . VAL A 1 86 ? 10.297 -7.629 -11.928 1.00 91.25 86 VAL A C 1
ATOM 678 O O . VAL A 1 86 ? 10.796 -6.852 -12.740 1.00 91.25 86 VAL A O 1
ATOM 681 N N . ASP A 1 87 ? 10.944 -8.042 -10.843 1.00 92.00 87 ASP A N 1
ATOM 682 C CA . ASP A 1 87 ? 12.313 -7.680 -10.498 1.00 92.00 87 ASP A CA 1
ATOM 683 C C . ASP A 1 87 ? 13.302 -8.270 -11.503 1.00 92.00 87 ASP A C 1
ATOM 685 O O . ASP A 1 87 ? 14.057 -7.503 -12.087 1.00 92.00 87 ASP A O 1
ATOM 689 N N . MET A 1 88 ? 13.212 -9.561 -11.835 1.00 90.38 88 MET A N 1
ATOM 690 C CA . MET A 1 88 ? 14.084 -10.199 -12.835 1.00 90.38 88 MET A CA 1
ATOM 691 C C . MET A 1 88 ? 14.089 -9.462 -14.178 1.00 90.38 88 MET A C 1
ATOM 693 O O . MET A 1 88 ? 15.129 -9.309 -14.817 1.00 90.38 88 MET A O 1
ATOM 697 N N . TYR A 1 89 ? 12.925 -8.974 -14.606 1.00 84.56 89 TYR A N 1
ATOM 698 C CA . TYR A 1 89 ? 12.809 -8.202 -15.838 1.00 84.56 89 TYR A CA 1
ATOM 699 C C . TYR A 1 89 ? 13.301 -6.751 -15.683 1.00 84.56 89 TYR A C 1
ATOM 701 O O . TYR A 1 89 ? 13.856 -6.193 -16.631 1.00 84.56 89 TYR A O 1
ATOM 709 N N . ARG A 1 90 ? 13.114 -6.117 -14.515 1.00 85.50 90 ARG A N 1
ATOM 710 C CA . ARG A 1 90 ? 13.394 -4.682 -14.311 1.00 85.50 90 ARG A CA 1
ATOM 711 C C . ARG A 1 90 ? 14.784 -4.361 -13.781 1.00 85.50 90 ARG A C 1
ATOM 713 O O . ARG A 1 90 ? 15.308 -3.293 -14.092 1.00 85.50 90 ARG A O 1
ATOM 720 N N . THR A 1 91 ? 15.391 -5.243 -13.001 1.00 87.56 91 THR A N 1
ATOM 721 C CA . THR A 1 91 ? 16.717 -5.036 -12.413 1.00 87.56 91 THR A CA 1
ATOM 722 C C . THR A 1 91 ? 17.789 -5.608 -13.331 1.00 87.56 91 THR A C 1
ATOM 724 O O . THR A 1 91 ? 18.453 -6.587 -13.003 1.00 87.56 91 THR A O 1
ATOM 727 N N . ASN A 1 92 ? 17.951 -4.998 -14.508 1.00 88.94 92 ASN A N 1
ATOM 728 C CA . ASN A 1 92 ? 19.001 -5.362 -15.458 1.00 88.94 92 ASN A CA 1
ATOM 729 C C . ASN A 1 92 ? 19.860 -4.150 -15.856 1.00 88.94 92 ASN A C 1
ATOM 731 O O . ASN A 1 92 ? 19.438 -2.996 -15.751 1.00 88.94 92 ASN A O 1
ATOM 735 N N . THR A 1 93 ? 21.079 -4.418 -16.330 1.00 91.38 93 THR A N 1
ATOM 736 C CA . THR A 1 93 ? 22.087 -3.392 -16.649 1.00 91.38 93 THR A CA 1
ATOM 737 C C . THR A 1 93 ? 21.642 -2.431 -17.751 1.00 91.38 93 THR A C 1
ATOM 739 O O . THR A 1 93 ? 21.988 -1.249 -17.718 1.00 91.38 93 THR A O 1
ATOM 742 N N . ILE A 1 94 ? 20.850 -2.907 -18.714 1.00 89.50 94 ILE A N 1
ATOM 743 C CA . ILE A 1 94 ? 20.347 -2.084 -19.820 1.00 89.50 94 ILE A CA 1
ATOM 744 C C . ILE A 1 94 ? 19.355 -1.051 -19.278 1.00 89.50 94 ILE A C 1
ATOM 746 O O . ILE A 1 94 ? 19.513 0.146 -19.510 1.00 89.50 94 ILE A O 1
ATOM 750 N N . LEU A 1 95 ? 18.366 -1.489 -18.497 1.00 89.56 95 LEU A N 1
ATOM 751 C CA . LEU A 1 95 ? 17.379 -0.604 -17.884 1.00 89.56 95 LEU A CA 1
ATOM 752 C C . LEU A 1 95 ? 18.019 0.329 -16.853 1.00 89.56 95 LEU A C 1
ATOM 754 O O . LEU A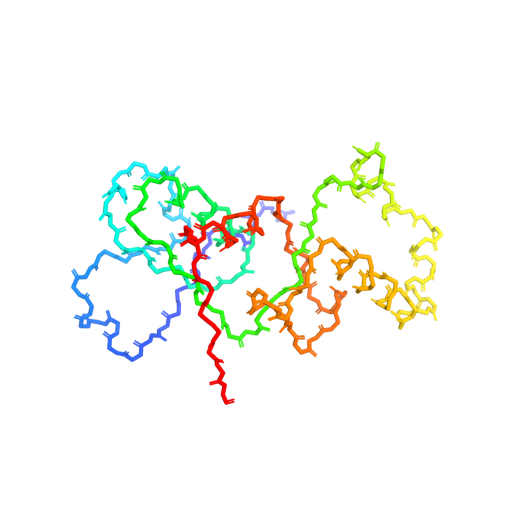 1 95 ? 17.657 1.502 -16.809 1.00 89.56 95 LEU A O 1
ATOM 758 N N . ALA A 1 96 ? 19.017 -0.135 -16.097 1.00 90.38 96 ALA A N 1
ATOM 759 C CA . ALA A 1 96 ? 19.790 0.716 -15.193 1.00 90.38 96 ALA A CA 1
ATOM 760 C C . ALA A 1 96 ? 20.540 1.826 -15.953 1.00 90.38 96 ALA A C 1
ATOM 762 O O . ALA A 1 96 ? 20.515 2.990 -15.550 1.00 90.38 96 ALA A O 1
ATOM 763 N N . THR A 1 97 ? 21.146 1.491 -17.096 1.00 92.06 97 THR A N 1
ATOM 764 C CA . THR A 1 97 ? 21.785 2.460 -18.001 1.00 92.06 97 THR A CA 1
ATOM 765 C C . THR A 1 97 ? 20.764 3.473 -18.522 1.00 92.06 97 THR A C 1
ATOM 767 O O . THR A 1 97 ? 20.984 4.679 -18.420 1.00 92.06 97 THR A O 1
ATOM 770 N N . ILE A 1 98 ? 19.604 3.017 -19.005 1.00 90.81 98 ILE A N 1
ATOM 771 C CA . ILE A 1 98 ? 18.538 3.910 -19.484 1.00 90.81 98 ILE A CA 1
ATOM 772 C C . ILE A 1 98 ? 18.034 4.813 -18.355 1.00 90.81 98 ILE A C 1
ATOM 774 O O . ILE A 1 98 ? 17.863 6.005 -18.574 1.00 90.81 98 ILE A O 1
ATOM 778 N N . GLN A 1 99 ? 17.831 4.293 -17.144 1.00 91.19 99 GLN A N 1
ATOM 779 C CA . GLN A 1 99 ? 17.412 5.097 -15.996 1.00 91.19 99 GLN A CA 1
ATOM 780 C C . GLN A 1 99 ? 18.443 6.179 -15.652 1.00 91.19 99 GLN A C 1
ATOM 782 O O . GLN A 1 99 ? 18.056 7.303 -15.334 1.00 91.19 99 GLN A O 1
ATOM 787 N N . LYS A 1 100 ? 19.739 5.854 -15.738 1.00 92.06 100 LYS A N 1
ATOM 788 C CA . LYS A 1 100 ? 20.840 6.782 -15.457 1.00 92.06 100 LYS A CA 1
ATOM 789 C C . LYS A 1 100 ? 20.906 7.927 -16.469 1.00 92.06 100 LYS A C 1
ATOM 791 O O . LYS A 1 100 ? 21.053 9.075 -16.065 1.00 92.06 100 LYS A O 1
ATOM 796 N N . TYR A 1 101 ? 20.804 7.622 -17.764 1.00 94.50 101 TYR A N 1
ATOM 797 C CA . TYR A 1 101 ? 20.990 8.617 -18.830 1.00 94.50 101 TYR A CA 1
ATOM 798 C C . TYR A 1 101 ? 19.685 9.266 -19.313 1.00 94.50 101 TYR A C 1
ATOM 800 O O . TYR A 1 101 ? 19.699 10.397 -19.787 1.00 94.50 101 TYR A O 1
ATOM 808 N N . SER A 1 102 ? 18.547 8.581 -19.188 1.00 93.44 102 SER A N 1
ATOM 809 C CA . SER A 1 102 ? 17.226 9.064 -19.610 1.00 93.44 102 SER A CA 1
ATOM 810 C C . SER A 1 102 ? 16.122 8.662 -18.613 1.00 93.44 102 SER A C 1
ATOM 812 O O . SER A 1 102 ? 15.252 7.829 -18.902 1.00 93.44 102 SER A O 1
ATOM 814 N N . PRO A 1 103 ? 16.097 9.280 -17.416 1.00 91.31 103 PRO A N 1
ATOM 815 C CA . PRO A 1 103 ? 15.093 8.982 -16.395 1.00 91.31 103 PRO A CA 1
ATOM 816 C C . PRO A 1 103 ? 13.671 9.346 -16.839 1.00 91.31 103 PRO A C 1
ATOM 818 O O . PRO A 1 103 ? 12.709 8.706 -16.414 1.00 91.31 103 PRO A O 1
ATOM 821 N N . TRP A 1 104 ? 13.508 10.352 -17.704 1.00 93.06 104 TRP A N 1
ATOM 822 C CA . TRP A 1 104 ? 12.203 10.713 -18.261 1.00 93.06 104 TRP A CA 1
ATOM 823 C C . TRP A 1 104 ? 11.602 9.571 -19.087 1.00 93.06 104 TRP A C 1
ATOM 825 O O . TRP A 1 104 ? 10.442 9.210 -18.876 1.00 93.06 104 TRP A O 1
ATOM 835 N N . LEU A 1 105 ? 12.398 8.969 -19.982 1.00 92.00 105 LEU A N 1
ATOM 836 C CA . LEU A 1 105 ? 11.939 7.876 -20.835 1.00 92.00 105 LEU A CA 1
ATOM 837 C C . LEU A 1 105 ? 11.549 6.673 -19.980 1.00 92.00 105 LEU A C 1
ATOM 839 O O . LEU A 1 105 ? 10.465 6.124 -20.156 1.00 92.00 105 LEU A O 1
ATOM 843 N N . MET A 1 106 ? 12.387 6.325 -19.000 1.00 91.44 106 MET A N 1
ATOM 844 C CA . MET A 1 106 ? 12.096 5.233 -18.075 1.00 91.44 106 MET A CA 1
ATOM 845 C C . MET A 1 106 ? 10.789 5.464 -17.305 1.00 91.44 106 MET A C 1
ATOM 847 O O . MET A 1 106 ? 9.938 4.579 -17.257 1.00 91.44 106 MET A O 1
ATOM 851 N N . ASN A 1 107 ? 10.582 6.664 -16.751 1.00 93.56 107 ASN A N 1
ATOM 852 C CA . ASN A 1 107 ? 9.334 6.990 -16.059 1.00 93.56 107 ASN A CA 1
ATOM 853 C C . ASN A 1 107 ? 8.121 6.869 -16.985 1.00 93.56 107 ASN A C 1
ATOM 855 O O . ASN A 1 107 ? 7.122 6.281 -16.586 1.00 93.56 107 ASN A O 1
ATOM 859 N N . ARG A 1 108 ? 8.215 7.365 -18.225 1.00 93.06 108 ARG A N 1
ATOM 860 C CA . ARG A 1 108 ? 7.127 7.280 -19.209 1.00 93.06 108 ARG A CA 1
ATOM 861 C C . ARG A 1 108 ? 6.801 5.834 -19.592 1.00 93.06 108 ARG A C 1
ATOM 863 O O . ARG A 1 108 ? 5.628 5.499 -19.739 1.00 93.06 108 ARG A O 1
ATOM 870 N N . LEU A 1 109 ? 7.816 4.982 -19.753 1.00 91.75 109 LEU A N 1
ATOM 871 C CA . LEU A 1 109 ? 7.627 3.559 -20.047 1.00 91.75 109 LEU A CA 1
ATOM 872 C C . LEU A 1 109 ? 6.942 2.842 -18.881 1.00 91.75 109 LEU A C 1
ATOM 874 O O . LEU A 1 109 ? 5.942 2.164 -19.094 1.00 91.75 109 LEU A O 1
ATOM 878 N N . ILE A 1 110 ? 7.431 3.042 -17.654 1.00 92.06 110 ILE A N 1
ATOM 879 C CA . ILE A 1 110 ? 6.843 2.435 -16.454 1.00 92.06 110 ILE A CA 1
ATOM 880 C C . ILE A 1 110 ? 5.407 2.916 -16.258 1.00 92.06 110 ILE A C 1
ATOM 882 O O . ILE A 1 110 ? 4.524 2.100 -16.027 1.00 92.06 110 ILE A O 1
ATOM 886 N N . GLU A 1 111 ? 5.155 4.215 -16.382 1.00 93.44 111 GLU A N 1
ATOM 887 C CA . GLU A 1 111 ? 3.818 4.794 -16.240 1.00 93.44 111 GLU A CA 1
ATOM 888 C C . GLU A 1 111 ? 2.837 4.203 -17.253 1.00 93.44 111 GLU A C 1
ATOM 890 O O . GLU A 1 111 ? 1.731 3.813 -16.883 1.00 93.44 111 GLU A O 1
ATOM 895 N N . ARG A 1 112 ? 3.259 4.053 -18.514 1.00 92.56 112 ARG A N 1
ATOM 896 C CA . ARG A 1 112 ? 2.449 3.411 -19.553 1.00 92.56 112 ARG A CA 1
ATOM 897 C C . ARG A 1 112 ? 2.175 1.944 -19.229 1.00 92.56 112 ARG A C 1
ATOM 899 O O . ARG A 1 112 ? 1.047 1.497 -19.392 1.00 92.56 112 ARG A O 1
ATOM 906 N N . GLU A 1 113 ? 3.183 1.200 -18.786 1.00 91.31 113 GLU A N 1
ATOM 907 C CA . GLU A 1 113 ? 3.032 -0.208 -18.398 1.00 91.31 113 GLU A CA 1
ATOM 908 C C . GLU A 1 113 ? 2.075 -0.383 -17.214 1.00 91.31 113 GLU A C 1
ATOM 910 O O . GLU A 1 113 ? 1.223 -1.267 -17.236 1.00 91.31 113 GLU A O 1
ATOM 915 N N . LEU A 1 114 ? 2.173 0.480 -16.202 1.00 92.44 114 LEU A N 1
ATOM 916 C CA . LEU A 1 114 ? 1.282 0.450 -15.046 1.00 92.44 114 LEU A CA 1
ATOM 917 C C . LEU A 1 114 ? -0.153 0.831 -15.430 1.00 92.44 114 LEU A C 1
ATOM 919 O O . LEU A 1 114 ? -1.080 0.106 -15.080 1.00 92.44 114 LEU A O 1
ATOM 923 N N . SER A 1 115 ? -0.321 1.895 -16.220 1.00 91.56 115 SER A N 1
ATOM 924 C CA . SER A 1 115 ? -1.640 2.381 -16.659 1.00 91.56 115 SER A CA 1
ATOM 925 C C . SER A 1 115 ? -2.365 1.389 -17.576 1.00 91.56 115 SER A C 1
ATOM 927 O O . SER A 1 115 ? -3.589 1.355 -17.604 1.00 91.56 115 SER A O 1
ATOM 929 N N . LYS A 1 116 ? -1.626 0.560 -18.333 1.00 90.25 116 LYS A N 1
ATOM 930 C CA . LYS A 1 116 ? -2.212 -0.526 -19.141 1.00 90.25 116 LYS A CA 1
ATOM 931 C C . LYS A 1 116 ? -2.865 -1.607 -18.281 1.00 90.25 116 LYS A C 1
ATOM 933 O O . LYS A 1 116 ? -3.848 -2.195 -18.713 1.00 90.25 116 LYS A O 1
ATOM 938 N N . LYS A 1 117 ? -2.282 -1.921 -17.119 1.00 87.44 117 LYS A N 1
ATOM 939 C CA . LYS A 1 117 ? -2.804 -2.965 -16.225 1.00 87.44 117 LYS A CA 1
ATOM 940 C C . LYS A 1 117 ? -4.022 -2.474 -15.459 1.00 87.44 117 LYS A C 1
ATOM 942 O O . LYS A 1 117 ? -4.991 -3.210 -15.320 1.00 87.44 117 LYS A O 1
ATOM 947 N N . PHE A 1 118 ? -3.956 -1.246 -14.960 1.00 86.31 118 PHE A N 1
ATOM 948 C CA . PHE A 1 118 ? -5.069 -0.601 -14.288 1.00 86.31 118 PHE A CA 1
ATOM 949 C C . PHE A 1 118 ? -4.908 0.918 -14.354 1.00 86.31 118 PHE A C 1
ATOM 951 O O . PHE A 1 118 ? -3.799 1.438 -14.245 1.00 86.31 118 PHE A O 1
ATOM 958 N N . ASP A 1 119 ? -6.019 1.633 -14.510 1.00 91.94 119 ASP A N 1
ATOM 959 C CA . ASP A 1 119 ? -6.012 3.093 -14.525 1.00 91.94 119 ASP A CA 1
ATOM 960 C C . ASP A 1 119 ? -5.988 3.644 -13.092 1.00 91.94 119 ASP A C 1
ATOM 962 O O . ASP A 1 119 ? -6.990 3.622 -12.378 1.00 91.94 119 ASP A O 1
ATOM 966 N N . HIS A 1 120 ? -4.844 4.166 -12.645 1.00 92.94 120 HIS A N 1
ATOM 967 C CA . HIS A 1 120 ? -4.700 4.724 -11.297 1.00 92.94 120 HIS A CA 1
ATOM 968 C C . HIS A 1 120 ? -5.650 5.896 -11.026 1.00 92.94 120 HIS A C 1
ATOM 970 O O . HIS A 1 120 ? -5.950 6.159 -9.861 1.00 92.94 120 HIS A O 1
ATOM 976 N N . GLU A 1 121 ? -6.111 6.624 -12.047 1.00 91.62 121 GLU A N 1
ATOM 977 C CA . GLU A 1 121 ? -7.018 7.763 -11.869 1.00 91.62 121 GLU A CA 1
ATOM 978 C C . GLU A 1 121 ? -8.412 7.296 -11.469 1.00 91.62 121 GLU A C 1
ATOM 980 O O . GLU A 1 121 ? -8.954 7.759 -10.461 1.00 91.62 121 GLU A O 1
ATOM 985 N N . LEU A 1 122 ? -8.933 6.303 -12.195 1.00 91.81 122 LEU A N 1
ATOM 986 C CA . LEU A 1 122 ? -10.223 5.674 -11.922 1.00 91.81 122 LEU A CA 1
ATOM 987 C C . LEU A 1 122 ? -10.281 5.099 -10.498 1.00 91.81 122 LEU A C 1
ATOM 989 O O . LEU A 1 122 ? -11.296 5.205 -9.813 1.00 91.81 122 LEU A O 1
ATOM 993 N N . TYR A 1 123 ? -9.160 4.561 -10.016 1.00 92.94 123 TYR A N 1
ATOM 994 C CA . TYR A 1 123 ? -9.043 3.957 -8.687 1.00 92.94 123 TYR A CA 1
ATOM 995 C C . TYR A 1 123 ? -8.719 4.972 -7.579 1.00 92.94 123 TYR A C 1
ATOM 997 O O . TYR A 1 123 ? -8.491 4.587 -6.433 1.00 92.94 123 TYR A O 1
ATOM 1005 N N . SER A 1 124 ? -8.695 6.276 -7.885 1.00 92.12 124 SER A N 1
ATOM 1006 C CA . SER A 1 124 ? -8.315 7.344 -6.944 1.00 92.12 124 SER A CA 1
ATOM 1007 C C . SER A 1 124 ? -6.910 7.178 -6.338 1.00 92.12 124 SER A C 1
ATOM 1009 O O . SER A 1 124 ? -6.640 7.634 -5.225 1.00 92.12 124 SER A O 1
ATOM 1011 N N . LEU A 1 125 ? -6.002 6.532 -7.074 1.00 93.62 125 LEU A N 1
ATOM 1012 C CA . LEU A 1 125 ? -4.624 6.250 -6.667 1.00 93.62 125 LEU A CA 1
ATOM 1013 C C . LEU A 1 125 ? -3.583 7.079 -7.424 1.00 93.62 125 LEU A C 1
ATOM 1015 O O . LEU A 1 125 ? -2.446 7.141 -6.960 1.00 93.62 125 LEU A O 1
ATOM 1019 N N . LYS A 1 126 ? -3.939 7.725 -8.543 1.00 93.75 126 LYS A N 1
ATOM 1020 C CA . LYS A 1 126 ? -3.004 8.493 -9.380 1.00 93.75 126 LYS A CA 1
ATOM 1021 C C . LYS A 1 126 ? -2.306 9.590 -8.570 1.00 93.75 126 LYS A C 1
ATOM 1023 O O . LYS A 1 126 ? -2.978 10.500 -8.079 1.00 93.75 126 LYS A O 1
ATOM 1028 N N . PRO A 1 127 ? -0.972 9.527 -8.424 1.00 93.50 127 PRO A N 1
ATOM 1029 C CA . PRO A 1 127 ? -0.231 10.553 -7.716 1.00 93.50 127 PRO A CA 1
ATOM 1030 C C . PRO A 1 127 ? 0.247 11.674 -8.646 1.00 93.50 127 PRO A C 1
ATOM 1032 O O . PRO A 1 127 ? 0.330 11.514 -9.861 1.00 93.50 127 PRO A O 1
ATOM 1035 N N . ASN A 1 128 ? 0.663 12.798 -8.056 1.00 91.62 128 ASN A N 1
ATOM 1036 C CA . ASN A 1 128 ? 1.267 13.922 -8.792 1.00 91.62 128 ASN A CA 1
ATOM 1037 C C . ASN A 1 128 ? 2.750 13.698 -9.154 1.00 91.62 128 ASN A C 1
ATOM 1039 O O . ASN A 1 128 ? 3.345 14.519 -9.848 1.00 91.62 128 ASN A O 1
ATOM 1043 N N . HIS A 1 129 ? 3.372 12.627 -8.652 1.00 92.31 129 HIS A N 1
ATOM 1044 C CA . HIS A 1 129 ? 4.774 12.294 -8.915 1.00 92.31 129 HIS A CA 1
ATOM 1045 C C . HIS A 1 129 ? 4.887 11.145 -9.922 1.00 92.31 129 HIS A C 1
ATOM 1047 O O . HIS A 1 129 ? 3.981 10.329 -10.078 1.00 92.31 129 HIS A O 1
ATOM 1053 N N . ARG A 1 130 ? 6.040 11.037 -10.578 1.00 93.81 130 ARG A N 1
ATOM 1054 C CA . ARG A 1 130 ? 6.364 9.949 -11.505 1.00 93.81 130 ARG A CA 1
ATOM 1055 C C . ARG A 1 130 ? 6.685 8.640 -10.762 1.00 93.81 130 ARG A C 1
ATOM 1057 O O . ARG A 1 130 ? 7.039 8.689 -9.577 1.00 93.81 130 ARG A O 1
ATOM 1064 N N . PRO A 1 131 ? 6.600 7.476 -11.433 1.00 92.19 131 PRO A N 1
ATOM 1065 C CA . PRO A 1 131 ? 6.764 6.170 -10.791 1.00 92.19 131 PRO A CA 1
ATOM 1066 C C . PRO A 1 131 ? 8.084 5.957 -10.040 1.00 92.19 131 PRO A C 1
ATOM 1068 O O . PRO A 1 131 ? 8.070 5.323 -8.989 1.00 92.19 131 PRO A O 1
ATOM 1071 N N . LEU A 1 132 ? 9.204 6.503 -10.530 1.00 90.75 132 LEU A N 1
ATOM 1072 C CA . LEU A 1 132 ? 10.530 6.326 -9.916 1.00 90.75 132 LEU A CA 1
ATOM 1073 C C . LEU A 1 132 ? 10.884 7.373 -8.850 1.00 90.75 132 LEU A C 1
ATOM 1075 O O . LE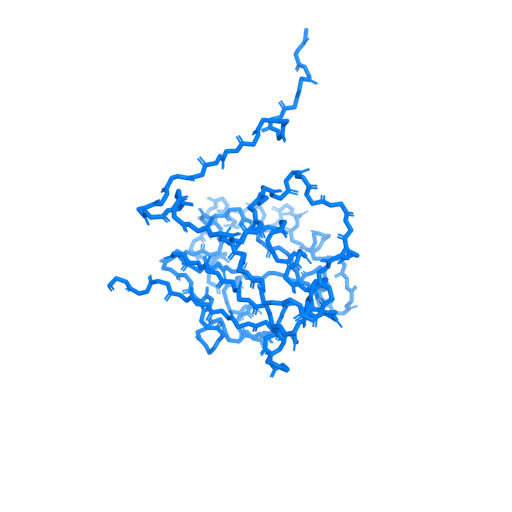U A 1 132 ? 11.949 7.293 -8.245 1.00 90.75 132 LEU A O 1
ATOM 1079 N N . GLN A 1 133 ? 10.031 8.374 -8.625 1.00 90.69 133 GLN A N 1
ATOM 1080 C CA . GLN A 1 133 ? 10.289 9.440 -7.644 1.00 90.69 133 GLN A CA 1
ATOM 1081 C C . GLN A 1 133 ? 9.925 9.039 -6.207 1.00 90.69 133 GLN A C 1
ATOM 1083 O O . GLN A 1 133 ? 10.231 9.768 -5.266 1.00 90.69 133 GLN A O 1
ATOM 1088 N N . GLN A 1 134 ? 9.259 7.900 -6.033 1.00 89.75 134 GLN A N 1
ATOM 1089 C CA . GLN A 1 134 ? 8.863 7.361 -4.740 1.00 89.75 134 GLN A CA 1
ATOM 1090 C C . GLN A 1 134 ? 9.159 5.862 -4.706 1.00 89.75 134 GLN A C 1
ATOM 1092 O O . GLN A 1 134 ? 9.160 5.199 -5.742 1.00 89.75 134 GLN A O 1
ATOM 1097 N N . HIS A 1 135 ? 9.394 5.330 -3.504 1.00 87.69 135 HIS A N 1
ATOM 1098 C CA . HIS A 1 135 ? 9.545 3.894 -3.301 1.00 87.69 135 HIS A CA 1
ATOM 1099 C C . HIS A 1 135 ? 8.340 3.134 -3.889 1.00 87.69 135 HIS A C 1
ATOM 1101 O O . HIS A 1 135 ? 7.198 3.526 -3.616 1.00 87.69 135 HIS A O 1
ATOM 1107 N N . PRO A 1 136 ? 8.566 2.061 -4.669 1.00 87.56 136 PRO A N 1
ATOM 1108 C CA . PRO A 1 136 ? 7.485 1.316 -5.295 1.00 87.56 136 PRO A CA 1
ATOM 1109 C C . PRO A 1 136 ? 6.576 0.686 -4.238 1.00 87.56 136 PRO A C 1
ATOM 1111 O O . PRO A 1 136 ? 7.041 0.141 -3.235 1.00 87.56 136 PRO A O 1
ATOM 1114 N N . PHE A 1 137 ? 5.270 0.758 -4.474 1.00 93.62 137 PHE A N 1
ATOM 1115 C CA . PHE A 1 137 ? 4.271 0.039 -3.697 1.00 93.62 137 PHE A CA 1
ATOM 1116 C C . PHE A 1 137 ? 3.797 -1.157 -4.520 1.00 93.62 137 PHE A C 1
ATOM 1118 O O . PHE A 1 137 ? 3.231 -0.979 -5.594 1.00 93.62 137 PHE A O 1
ATOM 1125 N N . ILE A 1 138 ? 4.073 -2.371 -4.049 1.00 95.06 138 ILE A N 1
ATOM 1126 C CA . ILE A 1 138 ? 3.801 -3.606 -4.788 1.00 95.06 138 ILE A CA 1
ATOM 1127 C C . ILE A 1 138 ? 2.630 -4.319 -4.122 1.00 95.06 138 ILE A C 1
ATOM 1129 O O . ILE A 1 138 ? 2.734 -4.678 -2.952 1.00 95.06 138 ILE A O 1
ATOM 1133 N N . ASN A 1 139 ? 1.541 -4.530 -4.858 1.00 96.69 139 ASN A N 1
ATOM 1134 C CA . ASN A 1 139 ? 0.401 -5.308 -4.395 1.00 96.69 139 ASN A CA 1
ATOM 1135 C C . ASN A 1 139 ? -0.408 -5.817 -5.600 1.00 96.69 139 ASN A C 1
ATOM 1137 O O . ASN A 1 139 ? -0.856 -5.027 -6.430 1.00 96.69 139 ASN A O 1
ATOM 1141 N N . ASP A 1 140 ? -0.567 -7.137 -5.700 1.00 95.44 140 ASP A N 1
ATOM 1142 C CA . ASP A 1 140 ? -1.233 -7.777 -6.838 1.00 95.44 140 ASP A CA 1
ATOM 1143 C C . ASP A 1 140 ? -2.764 -7.774 -6.723 1.00 95.44 140 ASP A C 1
ATOM 1145 O O . ASP A 1 140 ? -3.457 -7.704 -7.737 1.00 95.44 140 ASP A O 1
ATOM 1149 N N . ASP A 1 141 ? -3.289 -7.790 -5.497 1.00 95.94 141 ASP A N 1
ATOM 1150 C CA . ASP A 1 141 ? -4.709 -8.013 -5.213 1.00 95.94 141 ASP A CA 1
ATOM 1151 C C . ASP A 1 141 ? -5.504 -6.722 -5.007 1.00 95.94 141 ASP A C 1
ATOM 1153 O O . ASP A 1 141 ? -6.723 -6.700 -5.195 1.00 95.94 141 ASP A O 1
ATOM 1157 N N . LEU A 1 142 ? -4.834 -5.633 -4.621 1.00 96.00 142 LEU A N 1
ATOM 1158 C CA . LEU A 1 142 ? -5.479 -4.372 -4.263 1.00 96.00 142 LEU A CA 1
ATOM 1159 C C . LEU A 1 142 ? -6.431 -3.849 -5.351 1.00 96.00 142 LEU A C 1
ATOM 1161 O O . LEU A 1 142 ? -7.548 -3.475 -4.985 1.00 96.00 142 LEU A O 1
ATOM 1165 N N . PRO A 1 143 ? -6.075 -3.831 -6.655 1.00 95.44 143 PRO A N 1
ATOM 1166 C CA . PRO A 1 143 ? -7.004 -3.374 -7.685 1.00 95.44 143 PRO A CA 1
ATOM 1167 C C . PRO A 1 143 ? -8.316 -4.169 -7.673 1.00 95.44 143 PRO A C 1
ATOM 11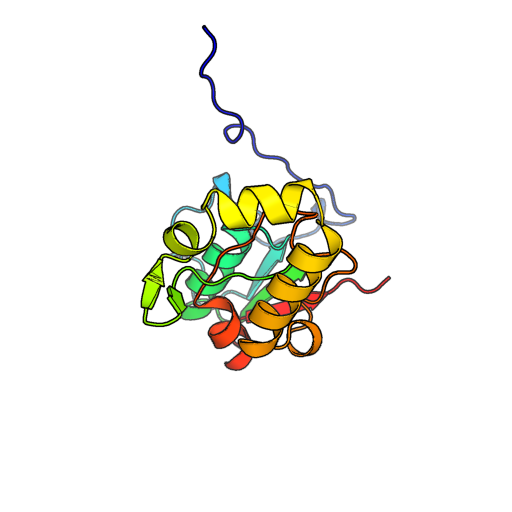69 O O . PRO A 1 143 ? -9.390 -3.578 -7.631 1.00 95.44 143 PRO A O 1
ATOM 1172 N N . ASN A 1 144 ? -8.252 -5.500 -7.584 1.00 96.25 144 ASN A N 1
ATOM 1173 C CA . ASN A 1 144 ? -9.450 -6.341 -7.547 1.00 96.25 144 ASN A CA 1
ATOM 1174 C C . ASN A 1 144 ? -10.314 -6.060 -6.309 1.00 96.25 144 ASN A C 1
ATOM 1176 O O . ASN A 1 144 ? -11.538 -6.015 -6.413 1.00 96.25 144 ASN A O 1
ATOM 1180 N N . ARG A 1 145 ? -9.689 -5.803 -5.152 1.00 96.81 145 ARG A N 1
ATOM 1181 C CA . ARG A 1 145 ? -10.400 -5.460 -3.905 1.00 96.81 145 ARG A CA 1
ATOM 1182 C C . ARG A 1 145 ? -11.093 -4.103 -3.960 1.00 96.81 145 ARG A C 1
ATOM 1184 O O . ARG A 1 145 ? -12.132 -3.922 -3.326 1.00 96.81 145 ARG A O 1
ATOM 1191 N N . ILE A 1 146 ? -10.521 -3.151 -4.695 1.00 96.56 146 ILE A N 1
ATOM 1192 C CA . ILE A 1 146 ? -11.150 -1.848 -4.927 1.00 96.56 146 ILE A CA 1
ATOM 1193 C C . ILE A 1 146 ? -12.331 -2.001 -5.885 1.00 96.56 146 ILE A C 1
ATOM 1195 O O . ILE A 1 146 ? -13.410 -1.477 -5.617 1.00 96.56 146 ILE A O 1
ATOM 1199 N N . LEU A 1 147 ? -12.146 -2.760 -6.967 1.00 95.88 147 LEU A N 1
ATOM 1200 C CA . LEU A 1 147 ? -13.171 -3.003 -7.984 1.00 95.88 147 LEU A CA 1
ATOM 1201 C C . LEU A 1 147 ? -14.401 -3.701 -7.381 1.00 95.88 147 LEU A C 1
ATOM 1203 O O . LEU A 1 147 ? -15.533 -3.332 -7.678 1.00 95.88 147 LEU A O 1
ATOM 1207 N N . SER A 1 148 ? -14.190 -4.648 -6.463 1.00 96.44 148 SER A N 1
ATOM 1208 C CA . SER A 1 148 ? -15.270 -5.331 -5.744 1.00 96.44 148 SER A CA 1
ATOM 1209 C C . SER A 1 148 ? -15.915 -4.497 -4.624 1.00 96.44 148 SER A C 1
ATOM 1211 O O . SER A 1 148 ? -16.794 -4.998 -3.929 1.00 96.44 148 SER A O 1
ATOM 1213 N N . GLY A 1 149 ? -15.464 -3.259 -4.388 1.00 96.50 149 GLY A N 1
ATOM 1214 C CA . GLY A 1 149 ? -15.991 -2.369 -3.346 1.00 96.50 149 GLY A CA 1
ATOM 1215 C C . GLY A 1 149 ? -15.608 -2.741 -1.906 1.00 96.50 149 GLY A C 1
ATOM 1216 O O . GLY A 1 149 ? -16.011 -2.050 -0.970 1.00 96.5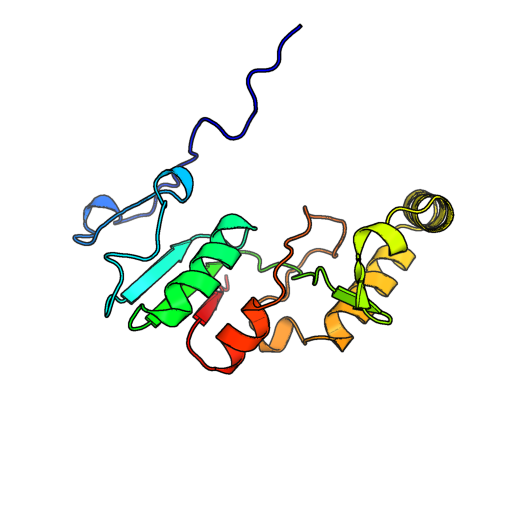0 149 GLY A O 1
ATOM 1217 N N . LEU A 1 150 ? -14.799 -3.788 -1.707 1.00 97.25 150 LEU A N 1
ATOM 1218 C CA . LEU A 1 150 ? -14.351 -4.232 -0.378 1.00 97.25 150 LEU A CA 1
ATOM 1219 C C . LEU A 1 150 ? -13.372 -3.226 0.244 1.00 97.25 150 LEU A C 1
ATOM 1221 O O . LEU A 1 150 ? -13.377 -2.991 1.456 1.00 97.25 150 LEU A O 1
ATOM 1225 N N . VAL A 1 151 ? -12.567 -2.585 -0.606 1.00 98.12 151 VAL A N 1
ATOM 1226 C CA . VAL A 1 151 ? -11.633 -1.524 -0.230 1.00 98.12 151 VAL A CA 1
ATOM 1227 C C . VAL A 1 151 ? -12.023 -0.227 -0.929 1.00 98.12 151 VAL A C 1
ATOM 1229 O O . VAL A 1 151 ? -12.026 -0.140 -2.151 1.00 98.12 151 VAL A O 1
ATOM 1232 N N . ILE A 1 152 ? -12.300 0.820 -0.155 1.00 97.75 152 ILE A N 1
ATOM 1233 C CA . ILE A 1 152 ? -12.646 2.139 -0.692 1.00 97.75 152 ILE A CA 1
ATOM 1234 C C . ILE A 1 152 ? -11.487 3.103 -0.456 1.00 97.75 152 ILE A C 1
ATOM 1236 O O . ILE A 1 152 ? -11.164 3.451 0.683 1.00 97.75 152 ILE A O 1
ATOM 1240 N N . ILE A 1 153 ? -10.893 3.594 -1.542 1.00 96.88 153 ILE A N 1
ATOM 1241 C CA . ILE A 1 153 ? -9.861 4.628 -1.474 1.00 96.88 153 ILE A CA 1
ATOM 1242 C C . ILE A 1 153 ? -10.511 5.989 -1.197 1.00 96.88 153 ILE A C 1
ATOM 1244 O O . ILE A 1 153 ? -11.444 6.418 -1.877 1.00 96.88 153 ILE A O 1
ATOM 1248 N N . LYS A 1 154 ? -10.006 6.691 -0.183 1.00 94.75 154 LYS A N 1
ATOM 1249 C CA . LYS A 1 154 ? -10.383 8.060 0.174 1.00 94.75 154 LYS A CA 1
ATOM 1250 C C . LYS A 1 154 ? -9.173 8.968 -0.010 1.00 94.75 154 LYS A C 1
ATOM 1252 O O . LYS A 1 154 ? -8.320 9.091 0.868 1.00 94.75 154 LYS A O 1
ATOM 1257 N N . ALA A 1 155 ? -9.099 9.600 -1.176 1.00 84.94 155 ALA A N 1
ATOM 1258 C CA . ALA A 1 155 ? -8.105 10.628 -1.438 1.00 84.94 155 ALA A CA 1
ATOM 1259 C C . ALA A 1 155 ? -8.493 11.922 -0.708 1.00 84.94 155 ALA A C 1
ATOM 1261 O O . ALA A 1 155 ? -9.597 12.438 -0.889 1.00 84.94 155 ALA A O 1
ATOM 1262 N N . ILE A 1 156 ? -7.578 12.467 0.093 1.00 77.50 156 ILE A N 1
ATOM 1263 C CA . ILE A 1 156 ? -7.731 13.815 0.648 1.00 77.50 156 ILE A CA 1
ATOM 1264 C C . ILE A 1 156 ? -7.359 14.788 -0.472 1.00 77.50 156 ILE A C 1
ATOM 1266 O O . ILE A 1 156 ? -6.188 15.138 -0.634 1.00 77.50 156 ILE A O 1
ATOM 1270 N N . ARG A 1 157 ? -8.345 15.172 -1.288 1.00 58.25 157 ARG A N 1
ATOM 1271 C CA . ARG A 1 157 ? -8.181 16.268 -2.249 1.00 58.25 157 ARG A CA 1
ATOM 1272 C C . ARG A 1 157 ? -8.060 17.566 -1.446 1.00 58.25 157 ARG A C 1
ATOM 1274 O O . ARG A 1 157 ? -8.930 17.857 -0.628 1.00 58.25 157 ARG A O 1
ATOM 1281 N N . LYS A 1 158 ? -6.938 18.265 -1.614 1.00 50.28 158 LYS A N 1
ATOM 1282 C CA . LYS A 1 158 ? -6.819 19.674 -1.233 1.00 50.28 158 LYS A CA 1
ATOM 1283 C C . LYS A 1 158 ? -7.426 20.532 -2.326 1.00 50.28 158 LYS A C 1
ATOM 1285 O O . LYS A 1 158 ? -7.287 20.117 -3.498 1.00 50.28 158 LYS A O 1
#

Sequence (158 aa):
MLATGHHAYPRLPTFPGLDKFKGEKLHSWQYKTPHGFEDKKVLIIGIGSSAGDMAVELGHIAKQVYVSTRRGTWVYNRVGPNGWPVDMYRTNTILATIQKYSPWLMNRLIERELSKKFDHELYSLKPNHRPLQQHPFINDDLPNRILSGLVIIKAIRK

Secondary structure (DSSP, 8-state):
-----SSSS--PPP-TTTTT--S----TTT---STT-TT-EEEEE--SHHHHHHHHHHTTTSSEEEEEESS---EE-SB-GGG-BHHHHHSSHHHHHHHHH-HHHHHHHHHHHHHHH--TTTTT---SS-GGGS--EE-SSHHHHHHTTSEEEEE---

pLDDT: mean 93.12, std 5.73, range [50.28, 98.62]